Protein AF-Q06ZV9-F1 (afdb_monomer_lite)

Organism: Pasteurella multocida (NCBI:txid747)

Structure (mmCIF, N/CA/C/O backbone):
data_AF-Q06ZV9-F1
#
_entry.id   AF-Q06ZV9-F1
#
loop_
_atom_site.group_PDB
_atom_site.id
_atom_site.type_symbol
_atom_site.label_atom_id
_atom_site.label_alt_id
_atom_site.label_comp_id
_atom_site.label_asym_id
_atom_site.label_entity_id
_atom_site.label_seq_id
_atom_site.pdbx_PDB_ins_code
_atom_site.Cartn_x
_atom_site.Cartn_y
_atom_site.Cartn_z
_atom_site.occupancy
_atom_site.B_iso_or_equiv
_atom_site.auth_seq_id
_atom_site.auth_comp_id
_atom_site.auth_asym_id
_atom_site.auth_atom_id
_atom_site.pdbx_PDB_model_num
ATOM 1 N N . THR A 1 1 ? 16.945 3.624 -30.500 1.00 54.81 1 THR A N 1
ATOM 2 C CA . THR A 1 1 ? 17.830 4.808 -30.589 1.00 54.81 1 THR A CA 1
ATOM 3 C C . THR A 1 1 ? 19.186 4.460 -31.168 1.00 54.81 1 THR A C 1
ATOM 5 O O . THR A 1 1 ? 19.460 4.959 -32.248 1.00 54.81 1 THR A O 1
ATOM 8 N N . ALA A 1 2 ? 19.947 3.511 -30.608 1.00 58.25 2 ALA A N 1
ATOM 9 C CA . ALA A 1 2 ? 21.222 3.061 -31.199 1.00 58.25 2 ALA A CA 1
ATOM 10 C C . ALA A 1 2 ? 21.110 2.610 -32.675 1.00 58.25 2 ALA A C 1
ATOM 12 O O . ALA A 1 2 ? 21.892 3.031 -33.521 1.00 58.25 2 ALA A O 1
ATOM 13 N N . MET A 1 3 ? 20.067 1.843 -33.024 1.00 61.69 3 MET A N 1
ATOM 14 C CA . MET A 1 3 ? 19.818 1.428 -34.417 1.00 61.69 3 MET A CA 1
ATOM 15 C C . MET A 1 3 ? 19.500 2.598 -35.370 1.00 61.69 3 MET A C 1
ATOM 17 O O . MET A 1 3 ? 19.769 2.498 -36.562 1.00 61.69 3 MET A O 1
ATOM 21 N N . ASN A 1 4 ? 18.958 3.714 -34.866 1.00 58.41 4 ASN A N 1
ATOM 22 C CA . ASN A 1 4 ? 18.658 4.901 -35.679 1.00 58.41 4 ASN A CA 1
ATOM 23 C C . ASN A 1 4 ? 19.897 5.785 -35.875 1.00 58.41 4 ASN A C 1
ATOM 25 O O . ASN A 1 4 ? 20.049 6.385 -36.935 1.00 58.41 4 ASN A O 1
ATOM 29 N N . GLU A 1 5 ? 20.795 5.818 -34.891 1.00 57.91 5 GLU A N 1
ATOM 30 C CA . GLU A 1 5 ? 22.109 6.461 -34.994 1.00 57.91 5 GLU A CA 1
ATOM 31 C C . GLU A 1 5 ? 23.036 5.730 -35.965 1.00 57.91 5 GLU A C 1
ATOM 33 O O . GLU A 1 5 ? 23.630 6.359 -36.835 1.00 57.91 5 GLU A O 1
ATOM 38 N N . MET A 1 6 ? 23.085 4.395 -35.898 1.00 60.09 6 MET A N 1
ATOM 39 C CA . MET A 1 6 ? 23.825 3.581 -36.873 1.00 60.09 6 MET A CA 1
ATOM 40 C C . MET A 1 6 ? 23.268 3.723 -38.298 1.00 60.09 6 MET A C 1
ATOM 42 O O . MET A 1 6 ? 24.003 3.566 -39.267 1.00 60.09 6 MET A O 1
ATOM 46 N N . ALA A 1 7 ? 21.979 4.053 -38.425 1.00 64.56 7 ALA A N 1
ATOM 47 C CA . ALA A 1 7 ? 21.325 4.372 -39.692 1.00 64.56 7 ALA A CA 1
ATOM 48 C C . ALA A 1 7 ? 21.449 5.859 -40.100 1.00 64.56 7 ALA A C 1
ATOM 50 O O . ALA A 1 7 ? 20.830 6.261 -41.084 1.00 64.56 7 ALA A O 1
ATOM 51 N N . GLY A 1 8 ? 22.199 6.681 -39.351 1.00 54.66 8 GLY A N 1
ATOM 52 C CA . GLY A 1 8 ? 22.458 8.094 -39.653 1.00 54.66 8 GLY A CA 1
ATOM 53 C C . GLY A 1 8 ? 21.263 9.039 -39.475 1.00 54.66 8 GLY A C 1
ATOM 54 O O . GLY A 1 8 ? 21.279 10.143 -40.010 1.00 54.66 8 GLY A O 1
ATOM 55 N N . LYS A 1 9 ? 20.203 8.622 -38.768 1.00 57.34 9 LYS A N 1
ATOM 56 C CA . LYS A 1 9 ? 18.936 9.377 -38.663 1.00 57.34 9 LYS A CA 1
ATOM 57 C C . LYS A 1 9 ? 18.875 10.361 -37.494 1.00 57.34 9 LYS A C 1
ATOM 59 O O . LYS A 1 9 ? 18.047 11.263 -37.502 1.00 57.34 9 LYS A O 1
ATOM 64 N N . THR A 1 10 ? 19.729 10.184 -36.498 1.00 52.56 10 THR A N 1
ATOM 65 C CA . THR A 1 10 ? 19.896 11.052 -35.322 1.00 52.56 10 THR A CA 1
ATOM 66 C C . THR A 1 10 ? 21.364 10.961 -34.927 1.00 52.56 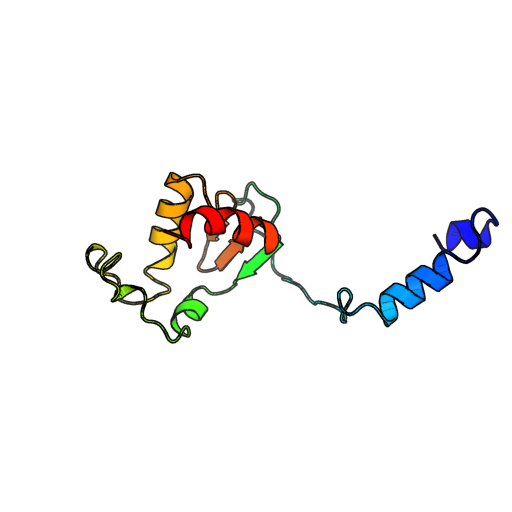10 THR A C 1
ATOM 68 O O . THR A 1 10 ? 21.896 9.863 -35.010 1.00 52.56 10 THR A O 1
ATOM 71 N N . SER A 1 11 ? 22.029 12.048 -34.538 1.00 54.00 11 SER A N 1
ATOM 72 C CA . SER A 1 11 ? 23.411 12.022 -34.030 1.00 54.00 11 SER A CA 1
ATOM 73 C C . SER A 1 11 ? 23.435 12.391 -32.544 1.00 54.00 11 SER A C 1
ATOM 75 O O . SER A 1 11 ? 22.685 13.268 -32.129 1.00 54.00 11 SER A O 1
ATOM 77 N N . GLU A 1 12 ? 24.294 11.731 -31.764 1.00 59.47 12 GLU A N 1
ATOM 78 C CA . GLU A 1 12 ? 24.623 12.003 -30.345 1.00 59.47 12 GLU A CA 1
ATOM 79 C C . GLU A 1 12 ? 23.550 11.671 -29.283 1.00 59.47 12 GLU A C 1
ATOM 81 O O . GLU A 1 12 ? 23.848 11.620 -28.089 1.00 59.47 12 GLU A O 1
ATOM 86 N N . SER A 1 13 ? 22.335 11.305 -29.692 1.00 64.38 13 SER A N 1
ATOM 87 C CA . SER A 1 13 ? 21.233 10.926 -28.798 1.00 64.38 13 SER A CA 1
ATOM 88 C C . SER A 1 13 ? 21.496 9.669 -27.953 1.00 64.38 13 SER A C 1
ATOM 90 O O . SER A 1 13 ? 20.967 9.562 -26.849 1.00 64.38 13 SER A O 1
ATOM 92 N N . THR A 1 14 ? 22.287 8.694 -28.419 1.00 63.06 14 THR A N 1
ATOM 93 C CA . THR A 1 14 ? 22.605 7.502 -27.600 1.00 63.06 14 THR A CA 1
ATOM 94 C C . THR A 1 14 ? 23.654 7.818 -26.540 1.00 63.06 14 THR A C 1
ATOM 96 O O . THR A 1 14 ? 23.558 7.305 -25.426 1.00 63.06 14 THR A O 1
ATOM 99 N N . ALA A 1 15 ? 24.634 8.671 -26.852 1.00 64.88 15 ALA A N 1
ATOM 100 C CA . ALA A 1 15 ? 25.651 9.089 -25.889 1.00 64.88 15 ALA A CA 1
ATOM 101 C C . ALA A 1 15 ? 25.022 9.873 -24.729 1.00 64.88 15 ALA A C 1
ATOM 103 O O . ALA A 1 15 ? 25.370 9.638 -23.570 1.00 64.88 15 ALA A O 1
ATOM 104 N N . ASP A 1 16 ? 24.043 10.726 -25.028 1.00 70.81 16 ASP A N 1
ATOM 105 C CA . ASP A 1 16 ? 23.300 11.459 -24.007 1.00 70.81 16 ASP A CA 1
ATOM 106 C C . ASP A 1 16 ? 22.411 10.534 -23.168 1.00 70.81 16 ASP A C 1
ATOM 108 O O . ASP A 1 16 ? 22.447 10.624 -21.945 1.00 70.81 16 ASP A O 1
ATOM 112 N N . LEU A 1 17 ? 21.705 9.566 -23.770 1.00 67.62 17 LEU A N 1
ATOM 113 C CA . LEU A 1 17 ? 20.941 8.560 -23.012 1.00 67.62 17 LEU A CA 1
ATOM 114 C C . LEU A 1 17 ? 21.823 7.733 -22.062 1.00 67.62 17 LEU A C 1
ATOM 116 O O . LEU A 1 17 ? 21.403 7.431 -20.947 1.00 67.62 17 LEU A O 1
ATOM 120 N N . ILE A 1 18 ? 23.045 7.383 -22.479 1.00 67.50 18 ILE A N 1
ATOM 121 C CA . ILE A 1 18 ? 24.016 6.680 -21.628 1.00 67.50 18 ILE A CA 1
ATOM 122 C C . ILE A 1 18 ? 24.486 7.586 -20.486 1.00 67.50 18 ILE A C 1
ATOM 124 O O . ILE A 1 18 ? 24.555 7.135 -19.345 1.00 67.50 18 ILE A O 1
ATOM 128 N N . ARG A 1 19 ? 24.787 8.862 -20.761 1.00 66.56 19 ARG A N 1
ATOM 129 C CA . ARG A 1 19 ? 25.157 9.830 -19.717 1.00 66.56 19 ARG A CA 1
ATOM 130 C C . ARG A 1 19 ? 24.034 10.004 -18.701 1.00 66.56 19 ARG A C 1
ATOM 132 O O . ARG A 1 19 ? 24.310 9.904 -17.512 1.00 66.56 19 ARG A O 1
ATOM 139 N N . PHE A 1 20 ? 22.789 10.160 -19.154 1.00 67.00 20 PHE A N 1
ATOM 140 C CA . PHE A 1 20 ? 21.618 10.202 -18.277 1.00 67.00 20 PHE A CA 1
ATOM 141 C C . PHE A 1 20 ? 21.499 8.926 -17.439 1.00 67.00 20 PHE A C 1
ATOM 143 O O . PHE A 1 20 ? 21.433 9.010 -16.222 1.00 67.00 20 PHE A O 1
ATOM 150 N N . ALA A 1 21 ? 21.575 7.739 -18.043 1.00 61.94 21 ALA A N 1
ATOM 151 C CA . ALA A 1 21 ? 21.473 6.481 -17.301 1.00 61.94 21 ALA A CA 1
ATOM 152 C C . ALA A 1 21 ? 22.590 6.267 -16.258 1.00 61.94 21 ALA A C 1
ATOM 154 O O . ALA A 1 21 ? 22.381 5.551 -15.284 1.00 61.94 21 ALA A O 1
ATOM 155 N N . LEU A 1 22 ? 23.777 6.851 -16.463 1.00 65.19 22 LEU A N 1
ATOM 156 C CA . LEU A 1 22 ? 24.922 6.715 -15.554 1.00 65.19 22 LEU A CA 1
ATOM 157 C C . LEU A 1 22 ? 25.003 7.816 -14.486 1.00 65.19 22 LEU A C 1
ATOM 159 O O . LEU A 1 22 ? 25.640 7.599 -13.456 1.00 65.19 22 LEU A O 1
ATOM 163 N N . GLN A 1 23 ? 24.437 8.998 -14.745 1.00 61.94 23 GLN A N 1
ATOM 164 C CA . GLN A 1 23 ? 24.597 10.191 -13.902 1.00 61.94 23 GLN A CA 1
ATOM 165 C C . GLN A 1 23 ? 23.303 10.632 -13.211 1.00 61.94 23 GLN A C 1
ATOM 167 O O . GLN A 1 23 ? 23.371 11.361 -12.223 1.00 61.94 23 GLN A O 1
ATOM 172 N N . ASP A 1 24 ? 22.141 10.213 -13.712 1.00 50.66 24 ASP A N 1
ATOM 173 C CA . ASP A 1 24 ? 20.851 10.552 -13.124 1.00 50.66 24 ASP A CA 1
ATOM 174 C C . ASP A 1 24 ? 20.574 9.666 -11.901 1.00 50.66 24 ASP A C 1
ATOM 176 O O . ASP A 1 24 ? 20.463 8.442 -11.990 1.00 50.66 24 ASP A O 1
ATOM 180 N N . THR A 1 25 ? 20.449 10.297 -10.735 1.00 51.56 25 THR A N 1
ATOM 181 C CA . THR A 1 25 ? 20.140 9.638 -9.460 1.00 51.56 25 THR A CA 1
ATOM 182 C C . THR A 1 25 ? 18.741 9.016 -9.431 1.00 51.56 25 THR A C 1
ATOM 184 O O . THR A 1 25 ? 18.488 8.148 -8.591 1.00 51.56 25 THR A O 1
ATOM 187 N N . VAL A 1 26 ? 17.847 9.400 -10.352 1.00 54.47 26 VAL A N 1
ATOM 188 C CA . VAL A 1 26 ? 16.524 8.784 -10.536 1.00 54.47 26 VAL A CA 1
ATOM 189 C C . VAL A 1 26 ? 16.646 7.380 -11.144 1.00 54.47 26 VAL A C 1
ATOM 191 O O . VAL A 1 26 ? 15.873 6.491 -10.792 1.00 54.47 26 VAL A O 1
ATOM 194 N N . ILE A 1 27 ? 17.658 7.135 -11.988 1.00 53.53 27 ILE A N 1
ATOM 195 C CA . ILE A 1 27 ? 17.980 5.815 -12.563 1.00 53.53 27 ILE A CA 1
ATOM 196 C C . ILE A 1 27 ? 19.094 5.172 -11.719 1.00 53.53 27 ILE A C 1
ATOM 198 O O . ILE A 1 27 ? 20.174 4.821 -12.188 1.00 53.53 27 ILE A O 1
ATOM 202 N N . SER A 1 28 ? 18.867 5.055 -10.415 1.00 50.19 28 SER A N 1
ATOM 203 C CA . SER A 1 28 ? 19.859 4.509 -9.490 1.00 50.19 28 SER A CA 1
ATOM 204 C C . SER A 1 28 ? 19.805 2.978 -9.450 1.00 50.19 28 SER A C 1
ATOM 206 O O . SER A 1 28 ? 18.993 2.397 -8.744 1.00 50.19 28 SER A O 1
ATOM 208 N N . ALA A 1 29 ? 20.739 2.322 -10.151 1.00 54.69 29 ALA A N 1
ATOM 209 C CA . ALA A 1 29 ? 21.005 0.875 -10.073 1.00 54.69 29 ALA A CA 1
ATOM 210 C C . ALA A 1 29 ? 19.840 -0.033 -10.555 1.00 54.69 29 ALA A C 1
ATOM 212 O O . ALA A 1 29 ? 18.707 0.418 -10.721 1.00 54.69 29 ALA A O 1
ATOM 213 N N . PRO A 1 30 ? 20.073 -1.331 -10.846 1.00 55.91 30 PRO A N 1
ATOM 214 C CA . PRO A 1 30 ? 18.973 -2.238 -11.164 1.00 55.91 30 PRO A CA 1
ATOM 215 C C . PRO A 1 30 ? 18.047 -2.386 -9.948 1.00 55.91 30 PRO A C 1
ATOM 217 O O . PRO A 1 30 ? 18.316 -3.168 -9.034 1.00 55.91 30 PRO A O 1
ATOM 220 N N . PHE A 1 31 ? 16.938 -1.647 -9.947 1.00 61.16 31 PHE A N 1
ATOM 221 C CA . PHE A 1 31 ? 15.826 -1.882 -9.037 1.00 61.16 31 PHE A CA 1
ATOM 222 C C . PHE A 1 31 ? 15.252 -3.263 -9.340 1.00 61.16 31 PHE A C 1
ATOM 224 O O . PHE A 1 31 ? 14.705 -3.499 -10.415 1.00 61.16 31 PHE A O 1
ATOM 231 N N . ARG A 1 32 ? 15.386 -4.195 -8.392 1.00 64.62 32 ARG A N 1
ATOM 232 C CA . ARG A 1 32 ? 14.868 -5.561 -8.567 1.00 64.62 32 ARG A CA 1
ATOM 233 C C . ARG A 1 32 ? 13.339 -5.622 -8.614 1.00 64.62 32 ARG A C 1
ATOM 235 O O . ARG A 1 32 ? 12.811 -6.621 -9.086 1.00 64.62 32 ARG A O 1
ATOM 242 N N . GLY A 1 33 ? 12.656 -4.553 -8.192 1.00 73.19 33 GLY A N 1
ATOM 243 C CA . GLY A 1 33 ? 11.198 -4.483 -8.162 1.00 73.19 33 GLY A CA 1
ATOM 244 C C . GLY A 1 33 ? 10.577 -5.606 -7.328 1.00 73.19 33 GLY A C 1
ATOM 245 O O . GLY A 1 33 ? 11.269 -6.341 -6.624 1.00 73.19 33 GLY A O 1
ATOM 246 N N . TYR A 1 34 ? 9.257 -5.733 -7.416 1.00 82.31 34 TYR A N 1
ATOM 247 C CA . TYR A 1 34 ? 8.558 -6.923 -6.945 1.00 82.31 34 TYR A CA 1
ATOM 248 C C . TYR A 1 34 ? 8.639 -8.009 -8.024 1.00 82.31 34 TYR A C 1
ATOM 250 O O . TYR A 1 34 ? 8.329 -7.745 -9.185 1.00 82.31 34 TYR A O 1
ATOM 258 N N . ALA A 1 35 ? 9.064 -9.216 -7.647 1.00 81.81 35 ALA A N 1
ATOM 259 C CA . ALA A 1 35 ? 9.271 -10.332 -8.577 1.00 81.81 35 ALA A CA 1
ATOM 260 C C . ALA A 1 35 ? 8.156 -11.396 -8.529 1.00 81.81 35 ALA A C 1
ATOM 262 O O . ALA A 1 35 ? 8.227 -12.387 -9.256 1.00 81.81 35 ALA A O 1
ATOM 263 N N . GLY A 1 36 ? 7.155 -11.225 -7.660 1.00 85.00 36 GLY A N 1
ATOM 264 C CA . GLY A 1 36 ? 6.038 -12.158 -7.530 1.00 85.00 36 GLY A CA 1
ATOM 265 C C . GLY A 1 36 ? 4.935 -11.939 -8.568 1.00 85.00 36 GLY A C 1
ATOM 266 O O . GLY A 1 36 ? 4.925 -10.958 -9.314 1.00 85.00 36 GLY A O 1
ATOM 267 N N . ALA A 1 37 ? 3.979 -12.868 -8.604 1.00 88.31 37 ALA A N 1
ATOM 268 C CA . ALA A 1 37 ? 2.788 -12.735 -9.433 1.00 88.31 37 ALA A CA 1
ATOM 269 C C . ALA A 1 37 ? 1.811 -11.722 -8.817 1.00 88.31 37 ALA A C 1
ATOM 271 O O . ALA A 1 37 ? 1.587 -11.710 -7.607 1.00 88.31 37 ALA A O 1
ATOM 272 N N . ILE A 1 38 ? 1.206 -10.886 -9.659 1.00 91.44 38 ILE A N 1
ATOM 273 C CA . ILE A 1 38 ? 0.112 -10.004 -9.249 1.00 91.44 38 ILE A CA 1
ATOM 274 C C . ILE A 1 38 ? -1.197 -10.807 -9.314 1.00 91.44 38 ILE A C 1
ATOM 276 O O . ILE A 1 38 ? -1.483 -11.372 -10.372 1.00 91.44 38 ILE A O 1
ATOM 280 N N . PRO A 1 39 ? -1.993 -10.875 -8.231 1.00 93.12 39 PRO A N 1
ATOM 281 C CA . PRO A 1 39 ? -3.277 -11.568 -8.242 1.00 93.12 39 PRO A CA 1
ATOM 282 C C . PRO A 1 39 ? -4.219 -11.043 -9.331 1.00 93.12 39 PRO A C 1
ATOM 284 O O . PRO A 1 39 ? -4.401 -9.834 -9.469 1.00 93.12 39 PRO A O 1
ATOM 287 N N . GLU A 1 40 ? -4.897 -11.949 -10.042 1.00 92.19 40 GLU A N 1
ATOM 288 C CA . GLU A 1 40 ? -5.873 -11.603 -11.093 1.00 92.19 40 GLU A CA 1
ATOM 289 C C . GLU A 1 40 ? -7.054 -10.777 -10.570 1.00 92.19 40 GLU A C 1
ATOM 291 O O . GLU A 1 40 ? -7.690 -10.036 -11.314 1.00 92.19 40 GLU A O 1
ATOM 296 N N . ALA A 1 41 ? -7.335 -10.873 -9.268 1.00 91.81 41 ALA A N 1
ATOM 297 C CA . ALA A 1 41 ? -8.371 -10.094 -8.612 1.00 91.81 41 ALA A CA 1
ATOM 298 C C . ALA A 1 41 ? -8.073 -8.586 -8.584 1.00 91.81 41 ALA A C 1
ATOM 300 O O . ALA A 1 41 ? -8.933 -7.838 -8.136 1.00 91.81 41 ALA A O 1
ATOM 301 N N . ILE A 1 42 ? -6.886 -8.121 -8.989 1.00 93.38 42 ILE A N 1
ATOM 302 C CA . ILE A 1 42 ? -6.526 -6.700 -9.028 1.00 93.38 42 ILE A CA 1
ATOM 303 C C . ILE A 1 42 ? -6.877 -6.108 -10.396 1.00 93.38 42 ILE A C 1
ATOM 305 O O . ILE A 1 42 ? -6.330 -6.489 -11.424 1.00 93.38 42 ILE A O 1
ATOM 309 N N . ASP A 1 43 ? -7.768 -5.119 -10.391 1.00 93.50 43 ASP A N 1
ATOM 310 C CA . ASP A 1 43 ? -8.345 -4.464 -11.571 1.00 93.50 43 ASP A CA 1
ATOM 311 C C . ASP A 1 43 ? -7.637 -3.151 -11.957 1.00 93.50 43 ASP A C 1
ATOM 313 O O . ASP A 1 43 ? -8.148 -2.361 -12.751 1.00 93.50 43 ASP A O 1
ATOM 317 N N . PHE A 1 44 ? -6.449 -2.899 -11.405 1.00 93.88 44 PHE A N 1
ATOM 318 C CA . PHE A 1 44 ? -5.650 -1.704 -11.675 1.00 93.88 44 PHE A CA 1
ATOM 319 C C . PHE A 1 44 ? -4.168 -2.043 -11.899 1.00 93.88 44 PHE A C 1
ATOM 321 O O . PHE A 1 44 ? -3.668 -3.035 -11.370 1.00 93.88 44 PHE A O 1
ATOM 328 N N . PRO A 1 45 ? -3.421 -1.213 -12.651 1.00 93.31 45 PRO A N 1
ATOM 329 C CA . PRO A 1 45 ? -1.984 -1.405 -12.814 1.00 93.31 45 PRO A CA 1
ATOM 330 C C . PRO A 1 45 ? -1.259 -1.161 -11.485 1.00 93.31 45 PRO A C 1
ATOM 332 O O . PRO A 1 45 ? -1.317 -0.061 -10.932 1.00 93.31 45 PRO A O 1
ATOM 335 N N . VAL A 1 46 ? -0.578 -2.186 -10.973 1.00 93.12 46 VAL A N 1
ATOM 336 C CA . VAL A 1 46 ? 0.184 -2.120 -9.718 1.00 93.12 46 VAL A CA 1
ATOM 337 C C . VAL A 1 46 ? 1.522 -1.413 -9.945 1.00 93.12 46 VAL A C 1
ATOM 339 O O . VAL A 1 46 ? 2.242 -1.723 -10.891 1.00 93.12 46 VAL A O 1
ATOM 342 N N . LYS A 1 47 ? 1.857 -0.472 -9.058 1.00 91.81 47 LYS A N 1
ATOM 343 C CA . LYS A 1 47 ? 3.128 0.269 -9.031 1.00 91.81 47 LYS A CA 1
ATOM 344 C C . LYS A 1 47 ? 4.032 -0.172 -7.881 1.00 91.81 47 LYS A C 1
ATOM 346 O O . LYS A 1 47 ? 5.243 -0.244 -8.059 1.00 91.81 47 LYS A O 1
ATOM 351 N N . TYR A 1 48 ? 3.447 -0.498 -6.728 1.00 91.88 48 TYR A N 1
ATOM 352 C CA . TYR A 1 48 ? 4.173 -0.982 -5.554 1.00 91.88 48 TYR A CA 1
ATOM 353 C C . TYR A 1 48 ? 3.452 -2.162 -4.910 1.00 91.88 48 TYR A C 1
ATOM 355 O O . TYR A 1 48 ? 2.223 -2.254 -4.953 1.00 91.88 48 TYR A O 1
ATOM 363 N N . VAL A 1 49 ? 4.231 -3.034 -4.276 1.00 93.69 49 VAL A N 1
ATOM 364 C CA . VAL A 1 49 ? 3.735 -4.149 -3.469 1.00 93.69 49 VAL A CA 1
ATOM 365 C C . VAL A 1 49 ? 4.455 -4.122 -2.130 1.00 93.69 49 VAL A C 1
ATOM 367 O O . VAL A 1 49 ? 5.681 -4.055 -2.082 1.00 93.69 49 VAL A O 1
ATOM 370 N N . ILE A 1 50 ? 3.685 -4.166 -1.048 1.00 92.50 50 ILE A N 1
ATOM 371 C CA . ILE A 1 50 ? 4.180 -4.453 0.296 1.00 92.50 50 ILE A CA 1
ATOM 372 C C . ILE A 1 50 ? 3.776 -5.893 0.583 1.00 92.50 50 ILE A C 1
ATOM 374 O O . ILE A 1 50 ? 2.595 -6.176 0.751 1.00 92.50 50 ILE A O 1
ATOM 378 N N . GLU A 1 51 ? 4.751 -6.798 0.580 1.00 92.31 51 GLU A N 1
ATOM 379 C CA . GLU A 1 51 ? 4.510 -8.248 0.647 1.00 92.31 51 GLU A CA 1
ATOM 380 C C . GLU A 1 51 ? 3.886 -8.691 1.974 1.00 92.31 51 GLU A C 1
ATOM 382 O O . GLU A 1 51 ? 3.130 -9.657 2.011 1.00 92.31 51 GLU A O 1
ATOM 387 N N . ASP A 1 52 ? 4.166 -7.961 3.052 1.00 93.50 52 ASP A N 1
ATOM 388 C CA . ASP A 1 52 ? 3.674 -8.269 4.388 1.00 93.50 52 ASP A CA 1
ATOM 389 C C . ASP A 1 52 ? 3.292 -6.983 5.129 1.00 93.50 52 ASP A C 1
ATOM 391 O O . ASP A 1 52 ? 4.154 -6.176 5.493 1.00 93.50 52 ASP A O 1
ATOM 395 N N . ILE A 1 53 ? 1.992 -6.792 5.369 1.00 94.81 53 ILE A N 1
ATOM 396 C CA . ILE A 1 53 ? 1.481 -5.635 6.116 1.00 94.81 53 ILE A CA 1
ATOM 397 C C . ILE A 1 53 ? 1.840 -5.665 7.612 1.00 94.81 53 ILE A C 1
ATOM 399 O O . ILE A 1 53 ? 1.698 -4.647 8.285 1.00 94.81 53 ILE A O 1
ATOM 403 N N . SER A 1 54 ? 2.387 -6.758 8.151 1.00 94.56 54 SER A N 1
ATOM 404 C CA . SER A 1 54 ? 2.959 -6.762 9.507 1.00 94.56 54 SER A CA 1
ATOM 405 C C . SER A 1 54 ? 4.128 -5.776 9.644 1.00 94.56 54 SER A C 1
ATOM 407 O O . SER A 1 54 ? 4.453 -5.323 10.740 1.00 94.56 54 SER A O 1
ATOM 409 N N . VAL A 1 55 ? 4.738 -5.355 8.525 1.00 92.12 55 VAL A N 1
ATOM 410 C CA . VAL A 1 55 ? 5.767 -4.306 8.525 1.00 92.12 55 VAL A CA 1
ATOM 411 C C . VAL A 1 55 ? 5.262 -2.990 9.130 1.00 92.12 55 VAL A C 1
ATOM 413 O O . VAL A 1 55 ? 6.062 -2.247 9.696 1.00 92.12 55 VAL A O 1
ATOM 416 N N . PHE A 1 56 ? 3.954 -2.716 9.069 1.00 90.38 56 PHE A N 1
ATOM 417 C CA . PHE A 1 56 ? 3.354 -1.517 9.658 1.00 90.38 56 PHE A CA 1
ATOM 418 C C . PHE A 1 56 ? 3.381 -1.533 11.195 1.00 90.38 56 PHE A C 1
ATOM 420 O O . PHE A 1 56 ? 3.397 -0.469 11.813 1.00 90.38 56 PHE A O 1
ATOM 427 N N . ASP A 1 57 ? 3.500 -2.703 11.825 1.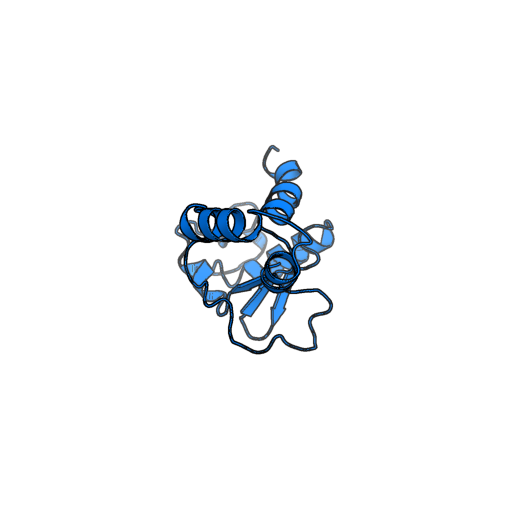00 92.56 57 ASP A N 1
ATOM 428 C CA . ASP A 1 57 ? 3.667 -2.814 13.282 1.00 92.56 57 ASP A CA 1
ATOM 429 C C . ASP A 1 57 ? 5.064 -2.389 13.747 1.00 92.56 57 ASP A C 1
ATOM 431 O O . ASP A 1 57 ? 5.294 -2.168 14.932 1.00 92.56 57 ASP A O 1
ATOM 435 N N . LYS A 1 58 ? 6.012 -2.229 12.814 1.00 89.69 58 LYS A N 1
ATOM 436 C CA . LYS A 1 58 ? 7.345 -1.682 13.105 1.00 89.69 58 LYS A CA 1
ATOM 437 C C . LYS A 1 58 ? 7.355 -0.154 13.152 1.00 89.69 58 LYS A C 1
ATOM 439 O O . LYS A 1 58 ? 8.379 0.431 13.508 1.00 89.69 58 LYS A O 1
ATOM 444 N N . ILE A 1 59 ? 6.262 0.502 12.756 1.00 88.50 59 ILE A N 1
ATOM 445 C CA . ILE A 1 59 ? 6.142 1.955 12.860 1.00 88.50 59 ILE A CA 1
ATOM 446 C C . ILE A 1 59 ? 6.062 2.322 14.343 1.00 88.50 59 ILE A C 1
ATOM 448 O O . ILE A 1 59 ? 5.266 1.757 15.081 1.00 88.50 59 ILE A O 1
ATOM 452 N N . GLN A 1 60 ? 6.894 3.276 14.770 1.00 87.38 60 GLN A N 1
ATOM 453 C CA . GLN A 1 60 ? 7.021 3.660 16.183 1.00 87.38 60 GLN A CA 1
ATOM 454 C C . GLN A 1 60 ? 5.734 4.233 16.782 1.00 87.38 60 GLN A C 1
ATOM 456 O O . GLN A 1 60 ? 5.532 4.169 17.989 1.00 87.38 60 GLN A O 1
ATOM 461 N N . THR A 1 61 ? 4.898 4.850 15.952 1.00 86.75 61 THR A N 1
ATOM 462 C CA . THR A 1 61 ? 3.631 5.428 16.386 1.00 86.75 61 THR A CA 1
ATOM 463 C C . THR A 1 61 ? 2.561 4.346 16.462 1.00 86.75 61 THR A C 1
ATOM 465 O O . THR A 1 61 ? 2.270 3.680 15.466 1.00 86.75 61 THR A O 1
ATOM 468 N N . ASN A 1 62 ? 1.937 4.228 17.632 1.00 89.25 62 ASN A N 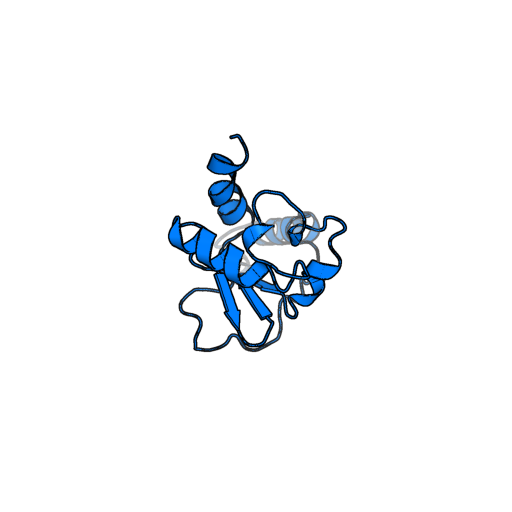1
ATOM 469 C CA . ASN A 1 62 ? 0.797 3.352 17.866 1.00 89.25 62 ASN A CA 1
ATOM 470 C C . ASN A 1 62 ? -0.486 4.025 17.359 1.00 89.25 62 ASN A C 1
ATOM 472 O O . ASN A 1 62 ? -1.198 4.678 18.121 1.00 89.25 62 ASN A O 1
ATOM 476 N N . TYR A 1 63 ? -0.783 3.925 16.061 1.00 85.50 63 TYR A N 1
ATOM 477 C CA . TYR A 1 63 ? -1.929 4.641 15.489 1.00 85.50 63 TYR A CA 1
ATOM 478 C C . TYR A 1 63 ? -3.266 4.174 16.075 1.00 85.50 63 TYR A C 1
ATOM 480 O O . TYR A 1 63 ? -4.177 4.985 16.191 1.00 85.50 63 TYR A O 1
ATOM 488 N N . TRP A 1 64 ? -3.381 2.918 16.509 1.00 89.44 64 TRP A N 1
ATOM 489 C CA . TRP A 1 64 ? -4.601 2.393 17.135 1.00 89.44 64 TRP A CA 1
ATOM 490 C C . TRP A 1 64 ? -4.939 3.052 18.485 1.00 89.44 64 TRP A C 1
ATOM 492 O O . TRP A 1 64 ? -6.087 3.001 18.912 1.00 89.44 64 TRP A O 1
ATOM 502 N N . GLU A 1 65 ? -3.973 3.707 19.138 1.00 88.81 65 GLU A N 1
ATOM 503 C CA . GLU A 1 65 ? -4.171 4.423 20.410 1.00 88.81 65 GLU A CA 1
ATOM 504 C C . GLU A 1 65 ? -4.577 5.891 20.205 1.00 88.81 65 GLU A C 1
ATOM 506 O O . GLU A 1 65 ? -4.821 6.615 21.171 1.00 88.81 65 GLU A O 1
ATOM 511 N N . LEU A 1 66 ? -4.627 6.373 18.958 1.00 87.75 66 LEU A N 1
ATOM 512 C CA . LEU A 1 66 ? -5.023 7.751 18.691 1.00 87.75 66 LEU A CA 1
ATOM 513 C C . LEU A 1 66 ? -6.538 7.930 18.885 1.00 87.75 66 LEU A C 1
ATOM 515 O O . LEU A 1 66 ? -7.310 7.064 18.465 1.00 87.75 66 LEU A O 1
ATOM 519 N N . PRO A 1 67 ? -6.999 9.097 19.386 1.00 88.25 67 PRO A N 1
ATOM 520 C CA . PRO A 1 67 ? -8.424 9.350 19.631 1.00 88.25 67 PRO A CA 1
ATOM 521 C C . PRO A 1 67 ? -9.330 9.135 18.410 1.00 88.25 67 PRO A C 1
ATOM 523 O O . PRO A 1 67 ? -10.499 8.790 18.547 1.00 88.25 67 PRO A O 1
ATOM 526 N N . ALA A 1 68 ? -8.794 9.328 17.201 1.00 83.56 68 ALA A N 1
ATOM 527 C CA . ALA A 1 68 ? -9.524 9.111 15.955 1.00 83.56 68 ALA A CA 1
ATOM 528 C C . ALA A 1 68 ? -9.897 7.635 15.710 1.00 83.56 68 ALA A C 1
ATOM 530 O O . ALA A 1 68 ? -10.861 7.365 14.996 1.00 83.56 68 ALA A O 1
ATOM 531 N N . TYR A 1 69 ? -9.156 6.692 16.299 1.00 85.56 69 TYR A N 1
ATOM 532 C CA . TYR A 1 69 ? -9.241 5.259 16.000 1.00 85.56 69 TYR A CA 1
ATOM 533 C C . TYR A 1 69 ? -9.527 4.392 17.232 1.00 85.56 69 TYR A C 1
ATOM 535 O O . TYR A 1 69 ? -9.776 3.200 17.093 1.00 85.56 69 TYR A O 1
ATOM 543 N N . GLU A 1 70 ? -9.583 4.981 18.426 1.00 82.06 70 GLU A N 1
ATOM 544 C CA . GLU A 1 70 ? -9.838 4.276 19.690 1.00 82.06 70 GLU A CA 1
ATOM 545 C C . GLU A 1 70 ? -11.131 3.436 19.656 1.00 82.06 70 GLU A C 1
ATOM 547 O O . GLU A 1 70 ? -11.173 2.309 20.146 1.00 82.06 70 GLU A O 1
ATOM 552 N N . SER A 1 71 ? -12.182 3.933 18.990 1.00 85.62 71 SER A N 1
ATOM 553 C CA . SER A 1 71 ? -13.469 3.225 18.865 1.00 85.62 71 SER A CA 1
ATOM 554 C C . SER A 1 71 ? -13.421 1.958 18.000 1.00 85.62 71 SER A C 1
ATOM 556 O O . SER A 1 71 ? -14.387 1.191 17.984 1.00 85.62 71 SER A O 1
ATOM 558 N N . TRP A 1 72 ? -12.317 1.721 17.291 1.00 85.88 72 TRP A N 1
ATOM 559 C CA . TRP A 1 72 ? -12.163 0.584 16.390 1.00 85.88 72 TRP A CA 1
ATOM 560 C C . TRP A 1 72 ? -11.662 -0.670 17.114 1.00 85.88 72 TRP A C 1
ATOM 562 O O . TRP A 1 72 ? -11.823 -1.764 16.586 1.00 85.88 72 TRP A O 1
ATOM 572 N N . ASN A 1 73 ? -11.154 -0.536 18.348 1.00 87.50 73 ASN A N 1
ATOM 573 C CA . ASN A 1 73 ? -10.693 -1.645 19.197 1.00 87.50 73 ASN A CA 1
ATOM 574 C C . ASN A 1 73 ? -9.633 -2.552 18.538 1.00 87.50 73 ASN A C 1
ATOM 576 O O . ASN A 1 73 ? -9.601 -3.758 18.786 1.00 87.50 73 ASN A O 1
ATOM 580 N N . GLU A 1 74 ? -8.763 -1.974 17.711 1.00 90.38 74 GLU A N 1
ATOM 581 C CA . GLU A 1 74 ? -7.661 -2.694 17.070 1.00 90.38 74 GLU A CA 1
ATOM 582 C C . GLU A 1 74 ? -6.418 -2.712 17.971 1.00 90.38 74 GLU A C 1
ATOM 584 O O . GLU A 1 74 ? -6.151 -1.762 18.704 1.00 90.38 74 GLU A O 1
ATOM 589 N N . GLY A 1 75 ? -5.652 -3.806 17.928 1.00 90.12 75 GLY A N 1
ATOM 590 C CA . GLY A 1 75 ? -4.475 -4.007 18.789 1.00 90.12 75 GLY A CA 1
ATOM 591 C C . GLY A 1 75 ? -3.123 -3.751 18.118 1.00 90.12 75 GLY A C 1
ATOM 592 O O . GLY A 1 75 ? -2.089 -3.975 18.745 1.00 90.12 75 GLY A O 1
ATOM 593 N N . SER A 1 76 ? -3.110 -3.365 16.839 1.00 93.00 76 SER A N 1
ATOM 594 C CA . SER A 1 76 ? -1.885 -3.148 16.064 1.00 93.00 76 SER A CA 1
ATOM 595 C C . SER A 1 76 ? -2.124 -2.239 14.851 1.00 93.00 76 SER A C 1
ATOM 597 O O . SER A 1 76 ? -3.260 -2.035 14.413 1.00 93.00 76 SER A O 1
ATOM 599 N N . ASN A 1 77 ? -1.046 -1.702 14.271 1.00 90.50 77 ASN A N 1
ATOM 600 C CA . ASN A 1 77 ? -1.121 -0.875 13.062 1.00 90.50 77 ASN A CA 1
ATOM 601 C C . ASN A 1 77 ? -1.548 -1.709 11.843 1.00 90.50 77 ASN A C 1
ATOM 603 O O . ASN A 1 77 ? -2.323 -1.241 11.008 1.00 90.50 77 ASN A O 1
ATOM 607 N N . SER A 1 78 ? -1.060 -2.946 11.744 1.00 94.25 78 SER A N 1
ATOM 608 C CA . SER A 1 78 ? -1.427 -3.891 10.689 1.00 94.25 78 SER A CA 1
ATOM 609 C C . SER A 1 78 ? -2.909 -4.273 10.741 1.00 94.25 78 SER A C 1
ATOM 611 O O . SER A 1 78 ? -3.538 -4.374 9.689 1.00 94.25 78 SER A O 1
ATOM 613 N N . ALA A 1 79 ? -3.485 -4.411 11.940 1.00 93.75 79 ALA A N 1
ATOM 614 C CA . ALA A 1 79 ? -4.907 -4.691 12.134 1.00 93.75 79 ALA A CA 1
ATOM 615 C C . ALA A 1 79 ? -5.790 -3.475 11.806 1.00 93.75 79 ALA A C 1
ATOM 617 O O . ALA A 1 79 ? -6.863 -3.621 11.224 1.00 93.75 79 ALA A O 1
ATOM 618 N N . LEU A 1 80 ? -5.299 -2.262 12.080 1.00 92.56 80 LEU A N 1
ATOM 619 C CA . LEU A 1 80 ? -5.994 -1.012 11.765 1.00 92.56 80 LEU A CA 1
ATOM 620 C C . LEU A 1 80 ? -6.034 -0.702 10.252 1.00 92.56 80 LEU A C 1
ATOM 622 O O . LEU A 1 80 ? -7.004 -0.132 9.738 1.00 92.56 80 LEU A O 1
ATOM 626 N N . LEU A 1 81 ? -4.991 -1.091 9.513 1.00 93.75 81 LEU A N 1
ATOM 627 C CA . LEU A 1 81 ? -4.778 -0.725 8.108 1.00 93.75 81 LEU A CA 1
ATOM 628 C C . LEU A 1 81 ? -5.946 -1.073 7.153 1.00 93.75 81 LEU A C 1
ATOM 630 O O . LEU A 1 81 ? -6.328 -0.200 6.366 1.00 93.75 81 LEU A O 1
ATOM 634 N N . PRO A 1 82 ? -6.554 -2.280 7.168 1.00 93.31 82 PRO A N 1
ATOM 635 C CA . PRO A 1 82 ? -7.656 -2.615 6.265 1.00 93.31 82 PRO A CA 1
ATOM 636 C C . PRO A 1 82 ? -8.880 -1.715 6.435 1.00 93.31 82 PRO A C 1
ATOM 638 O O . PRO A 1 82 ? -9.531 -1.358 5.449 1.00 93.31 82 PRO A O 1
ATOM 641 N N . GLY A 1 83 ? -9.201 -1.341 7.674 1.00 90.94 83 GLY A N 1
ATOM 642 C CA . GLY A 1 83 ? -10.315 -0.443 7.942 1.00 90.94 83 GLY A CA 1
ATOM 643 C C . GLY A 1 83 ? -10.004 0.990 7.495 1.00 90.94 83 GLY A C 1
ATOM 644 O O . GLY A 1 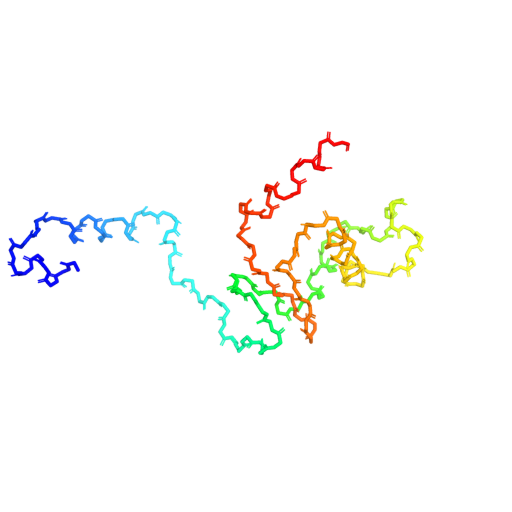83 ? -10.839 1.601 6.830 1.00 90.94 83 GLY A O 1
ATOM 645 N N . LEU A 1 84 ? -8.787 1.491 7.749 1.00 89.81 84 LEU A N 1
ATOM 646 C CA . LEU A 1 84 ? -8.348 2.816 7.282 1.00 89.81 84 LEU A CA 1
ATOM 647 C C . LEU A 1 84 ? -8.373 2.922 5.762 1.00 89.81 84 LEU A C 1
ATOM 649 O O . LEU A 1 84 ? -8.771 3.946 5.198 1.00 89.81 84 LEU A O 1
ATOM 653 N N . LEU A 1 85 ? -7.962 1.850 5.087 1.00 92.50 85 LEU A N 1
ATOM 654 C CA . LEU A 1 85 ? -8.005 1.789 3.640 1.00 92.50 85 LEU A CA 1
ATOM 655 C C . LEU A 1 85 ? -9.453 1.859 3.141 1.00 92.50 85 LEU A C 1
ATOM 657 O O . LEU A 1 85 ? -9.747 2.635 2.233 1.00 92.50 85 LEU A O 1
ATOM 661 N N . ARG A 1 86 ? -10.368 1.107 3.763 1.00 92.44 86 ARG A N 1
ATOM 662 C CA . ARG A 1 86 ? -11.798 1.130 3.422 1.00 92.44 86 ARG A CA 1
ATOM 663 C C . ARG A 1 86 ? -12.423 2.503 3.658 1.00 92.44 86 ARG A C 1
ATOM 665 O O . ARG A 1 86 ? -13.181 2.980 2.815 1.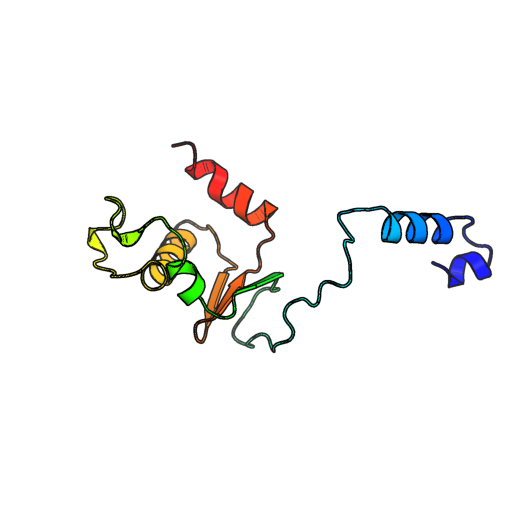00 92.44 86 ARG A O 1
ATOM 672 N N . GLU A 1 87 ? -12.102 3.149 4.775 1.00 89.94 87 GLU A N 1
ATOM 673 C CA . GLU A 1 87 ? -12.570 4.503 5.065 1.00 89.94 87 GLU A CA 1
ATOM 674 C C . GLU A 1 87 ? -12.042 5.499 4.024 1.00 89.94 87 GLU A C 1
ATOM 676 O O . GLU A 1 87 ? -12.820 6.266 3.455 1.00 89.94 87 GLU A O 1
ATOM 681 N N . SER A 1 88 ? -10.749 5.437 3.700 1.00 89.25 88 SER A N 1
ATOM 682 C CA . SER A 1 88 ? -10.141 6.275 2.658 1.00 89.25 88 SER A CA 1
ATOM 683 C C . SER A 1 88 ? -10.839 6.084 1.308 1.00 89.25 88 SER A C 1
ATOM 685 O O . SER A 1 88 ? -11.207 7.057 0.651 1.00 89.25 88 SER A O 1
ATOM 687 N N . GLN A 1 89 ? -11.120 4.834 0.935 1.00 91.38 89 GLN A N 1
ATOM 688 C CA . GLN A 1 89 ? -11.839 4.486 -0.292 1.00 91.38 89 GLN A CA 1
ATOM 689 C C . GLN A 1 89 ? -13.275 5.006 -0.304 1.00 91.38 89 GLN A C 1
ATOM 691 O O . GLN A 1 89 ? -13.733 5.495 -1.337 1.00 91.38 89 GLN A O 1
ATOM 696 N N . SER A 1 90 ? -13.968 4.983 0.838 1.00 90.12 90 SER A N 1
ATOM 697 C CA . SER A 1 90 ? -15.311 5.567 0.962 1.00 90.12 90 SER A CA 1
ATOM 698 C C . SER A 1 90 ? -15.325 7.083 0.725 1.00 90.12 90 SER A C 1
ATOM 700 O O . SER A 1 90 ? -16.322 7.625 0.252 1.00 90.12 90 SER A O 1
ATOM 702 N N . LYS A 1 91 ? -14.196 7.759 0.977 1.00 87.56 91 LYS A N 1
ATOM 703 C CA . LYS A 1 91 ? -13.981 9.190 0.708 1.00 87.56 91 LYS A CA 1
ATOM 704 C C . LYS A 1 91 ? -13.446 9.457 -0.708 1.00 87.56 91 LYS A C 1
ATOM 706 O O . LYS A 1 91 ? -13.105 10.589 -1.032 1.00 87.56 91 LYS A O 1
ATOM 711 N N . GLY A 1 92 ? -13.359 8.429 -1.556 1.00 86.00 92 GLY A N 1
ATOM 712 C CA . GLY A 1 92 ? -12.826 8.525 -2.919 1.00 86.00 92 GLY A CA 1
ATOM 713 C C . GLY A 1 92 ? -11.295 8.584 -3.000 1.00 86.00 92 GLY A C 1
ATOM 714 O O . GLY A 1 92 ? -10.750 8.805 -4.080 1.00 86.00 92 GLY A O 1
ATOM 715 N N . MET A 1 93 ? -10.592 8.369 -1.887 1.00 86.25 93 MET A N 1
ATOM 716 C CA . MET A 1 93 ? -9.130 8.373 -1.805 1.00 86.25 93 MET A CA 1
ATOM 717 C C . MET A 1 93 ? -8.582 6.948 -1.914 1.00 86.25 93 MET A C 1
ATOM 719 O O . MET A 1 93 ? -9.258 5.986 -1.566 1.00 86.25 93 MET A O 1
ATOM 723 N N . LEU A 1 94 ? -7.339 6.788 -2.382 1.00 88.44 94 LEU A N 1
ATOM 724 C CA . LEU A 1 94 ? -6.650 5.485 -2.409 1.00 88.44 94 LEU A CA 1
ATOM 725 C C . LEU A 1 94 ? -7.472 4.347 -3.068 1.00 88.44 94 LEU A C 1
ATOM 727 O O . LEU A 1 94 ? -7.381 3.180 -2.691 1.00 88.44 94 LEU A O 1
ATOM 731 N N . SER A 1 95 ? -8.265 4.681 -4.093 1.00 90.38 95 SER A N 1
ATOM 732 C CA . SER A 1 95 ? -9.156 3.736 -4.791 1.00 90.38 95 SER A CA 1
ATOM 733 C C . SER A 1 95 ? -8.420 2.582 -5.484 1.00 90.38 95 SER A C 1
ATOM 735 O O . SER A 1 95 ? -8.969 1.495 -5.628 1.00 90.38 95 SER A O 1
ATOM 737 N N . LYS A 1 96 ? -7.156 2.794 -5.867 1.00 93.81 96 LYS A N 1
ATOM 738 C CA . LYS A 1 96 ? -6.260 1.804 -6.481 1.00 93.81 96 LYS A CA 1
ATOM 739 C C . LYS A 1 96 ? -5.338 1.143 -5.453 1.00 93.81 96 LYS A C 1
ATOM 741 O O . LYS A 1 96 ? -4.143 1.010 -5.691 1.00 93.81 96 LYS A O 1
ATOM 746 N N . CYS A 1 97 ? -5.869 0.784 -4.292 1.00 94.31 97 CYS A N 1
ATOM 747 C CA . CYS A 1 97 ? -5.138 0.045 -3.267 1.00 94.31 97 CYS A CA 1
ATOM 748 C C . CYS A 1 97 ? -5.957 -1.178 -2.847 1.00 94.31 97 CYS A C 1
ATOM 750 O O . CYS A 1 97 ? -7.169 -1.076 -2.651 1.00 94.31 97 CYS A O 1
ATOM 752 N N . ARG A 1 98 ? -5.324 -2.345 -2.711 1.00 95.50 98 ARG A N 1
ATOM 753 C CA . ARG A 1 98 ? -6.019 -3.584 -2.326 1.00 95.50 98 ARG A CA 1
ATOM 754 C C . ARG A 1 98 ? -5.131 -4.451 -1.447 1.00 95.50 98 ARG A C 1
ATOM 756 O O . ARG A 1 98 ? -3.947 -4.589 -1.730 1.00 95.50 98 ARG A O 1
ATOM 763 N N . ILE A 1 99 ? -5.717 -5.032 -0.402 1.00 95.62 99 ILE A N 1
ATOM 764 C CA . ILE A 1 99 ? -5.054 -6.015 0.461 1.00 95.62 99 ILE A CA 1
ATOM 765 C C . ILE A 1 99 ? -5.546 -7.405 0.056 1.00 95.62 99 ILE A C 1
ATOM 767 O O . ILE A 1 99 ? -6.754 -7.637 0.031 1.00 95.62 99 ILE A O 1
ATOM 771 N N . ILE A 1 100 ? -4.625 -8.308 -0.282 1.00 94.25 100 ILE A N 1
ATOM 772 C CA . ILE A 1 100 ? -4.898 -9.713 -0.625 1.00 94.25 100 ILE A CA 1
ATOM 773 C C . ILE A 1 100 ? -3.815 -10.558 0.040 1.00 94.25 100 ILE A C 1
ATOM 775 O O . ILE A 1 100 ? -2.645 -10.213 -0.070 1.00 94.25 100 ILE A O 1
ATOM 779 N N . GLU A 1 101 ? -4.201 -11.632 0.737 1.00 89.81 101 GLU A N 1
ATOM 780 C CA . GLU A 1 101 ? -3.260 -12.590 1.352 1.00 89.81 101 GLU A CA 1
ATOM 781 C C . GLU A 1 101 ? -2.132 -11.916 2.159 1.00 89.81 101 GLU A C 1
ATOM 783 O O . GLU A 1 101 ? -0.974 -12.303 2.075 1.00 89.81 101 GLU A O 1
ATOM 788 N N . ASN A 1 102 ? -2.480 -10.892 2.952 1.00 92.69 102 ASN A N 1
ATOM 789 C CA . ASN A 1 102 ? -1.551 -10.121 3.794 1.00 92.69 102 ASN A CA 1
ATOM 790 C C . ASN A 1 102 ? -0.549 -9.216 3.032 1.00 92.69 102 ASN A C 1
ATOM 792 O O . ASN A 1 102 ? 0.253 -8.525 3.659 1.00 92.69 102 ASN A O 1
ATOM 796 N N . SER A 1 103 ? -0.643 -9.132 1.704 1.00 94.62 103 SER A N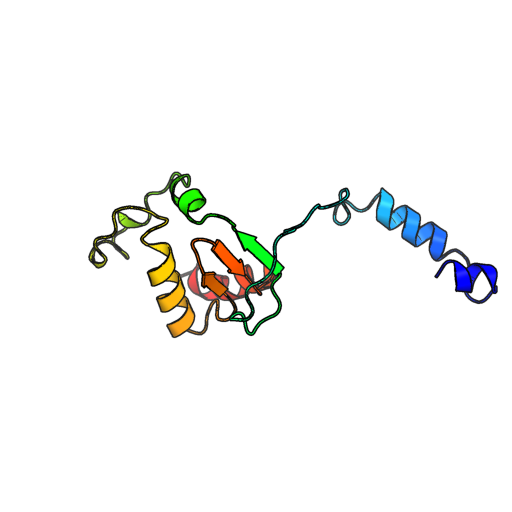 1
ATOM 797 C CA . SER A 1 103 ? 0.089 -8.164 0.883 1.00 94.62 103 SER A CA 1
ATOM 798 C C . SER A 1 103 ? -0.783 -6.958 0.516 1.00 94.62 103 SER A C 1
ATOM 800 O O . SER A 1 103 ? -1.971 -7.098 0.219 1.00 94.62 103 SER A O 1
ATOM 802 N N . LEU A 1 104 ? -0.191 -5.762 0.493 1.00 95.00 104 LEU A N 1
ATOM 803 C CA . LEU A 1 104 ? -0.825 -4.527 0.028 1.00 95.00 104 LEU A CA 1
ATOM 804 C C . LEU A 1 104 ? -0.300 -4.159 -1.365 1.00 95.00 104 LEU A C 1
ATOM 806 O O . LEU A 1 104 ? 0.886 -3.895 -1.554 1.00 95.00 104 LEU A O 1
ATOM 810 N N . TYR A 1 105 ? -1.212 -4.086 -2.328 1.00 95.69 105 TYR A N 1
ATOM 811 C CA . TYR A 1 105 ? -0.949 -3.711 -3.713 1.00 95.69 105 TYR A CA 1
ATOM 812 C C . TYR A 1 105 ? -1.400 -2.274 -3.950 1.00 95.69 105 TYR A C 1
ATOM 814 O O . TYR A 1 105 ? -2.542 -1.924 -3.649 1.00 95.69 105 TYR A O 1
ATOM 822 N N . ILE A 1 106 ? -0.513 -1.449 -4.504 1.00 95.00 106 ILE A N 1
ATOM 823 C CA . ILE A 1 106 ? -0.703 -0.003 -4.648 1.00 95.00 106 ILE A CA 1
ATOM 824 C C . ILE A 1 106 ? -0.537 0.370 -6.120 1.00 95.00 106 ILE A C 1
ATOM 826 O O . ILE A 1 106 ? 0.527 0.174 -6.701 1.00 95.00 106 ILE A O 1
ATOM 830 N N . GLY A 1 107 ? -1.585 0.921 -6.728 1.00 93.88 107 GLY A N 1
ATOM 831 C CA . GLY A 1 107 ? -1.599 1.417 -8.108 1.00 93.88 107 GLY A CA 1
ATOM 832 C C . GLY A 1 107 ? -1.376 2.926 -8.246 1.00 93.88 107 GLY A C 1
ATOM 833 O O . GLY A 1 107 ? -1.366 3.445 -9.363 1.00 93.88 107 GLY A O 1
ATOM 834 N N . HIS A 1 108 ? -1.203 3.632 -7.128 1.00 89.19 108 HIS A N 1
ATOM 835 C CA . HIS A 1 108 ? -0.874 5.059 -7.088 1.00 89.19 108 HIS A CA 1
ATOM 836 C C . HIS A 1 108 ? 0.641 5.265 -7.024 1.00 89.19 108 HIS A C 1
ATOM 838 O O . HIS A 1 108 ? 1.336 4.504 -6.354 1.00 89.19 108 HIS A O 1
ATOM 844 N N . SER A 1 109 ? 1.169 6.269 -7.728 1.00 88.44 109 SER A N 1
ATOM 845 C CA . SER A 1 109 ? 2.551 6.718 -7.543 1.00 88.44 109 SER A CA 1
ATOM 846 C C . SER A 1 109 ? 2.687 7.434 -6.203 1.00 88.44 109 SER A C 1
ATOM 848 O O . SER A 1 109 ? 1.690 7.796 -5.573 1.00 88.44 109 SER A O 1
ATOM 850 N N . TYR A 1 110 ? 3.924 7.662 -5.768 1.00 82.50 110 TYR A N 1
ATOM 851 C CA . TYR A 1 110 ? 4.180 8.470 -4.580 1.00 82.50 110 TYR A CA 1
ATOM 852 C C . TYR A 1 110 ? 3.514 9.854 -4.672 1.00 82.50 110 TYR A C 1
ATOM 854 O O . TYR A 1 110 ? 2.851 10.288 -3.733 1.00 82.50 110 TYR A O 1
ATOM 862 N N . GLU A 1 111 ? 3.616 10.509 -5.829 1.00 82.50 111 GLU A N 1
ATOM 863 C CA . GLU A 1 111 ? 3.012 11.816 -6.088 1.00 82.50 111 GLU A CA 1
ATOM 864 C C . GLU A 1 111 ? 1.483 11.743 -6.041 1.00 82.50 111 GLU A C 1
ATOM 866 O O . GLU A 1 111 ? 0.853 12.571 -5.390 1.00 82.50 111 GLU A O 1
ATOM 871 N N . GLU A 1 112 ? 0.873 10.736 -6.678 1.00 83.38 112 GLU A N 1
ATOM 872 C CA . GLU A 1 112 ? -0.583 10.536 -6.647 1.00 83.38 112 GLU A CA 1
ATOM 873 C C . GLU A 1 112 ? -1.089 10.320 -5.212 1.00 83.38 112 GLU A C 1
ATOM 875 O O . GLU A 1 112 ? -2.096 10.912 -4.819 1.00 83.38 112 GLU A O 1
ATOM 880 N N . MET A 1 113 ? -0.369 9.532 -4.404 1.00 83.25 113 MET A N 1
ATOM 881 C CA . MET A 1 113 ? -0.689 9.360 -2.986 1.00 83.25 113 MET A CA 1
ATOM 882 C C . MET A 1 113 ? -0.579 10.687 -2.237 1.00 83.25 113 MET A C 1
ATOM 884 O O . MET A 1 113 ? -1.539 11.075 -1.574 1.00 83.25 113 MET A O 1
ATOM 888 N N . PHE A 1 114 ? 0.527 11.418 -2.402 1.00 79.56 114 PHE A N 1
ATOM 889 C CA . PHE A 1 114 ? 0.755 12.711 -1.756 1.00 79.56 114 PHE A CA 1
ATOM 890 C C . PHE A 1 114 ? -0.338 13.738 -2.093 1.00 79.56 114 PHE A C 1
ATOM 892 O O . PHE A 1 114 ? -0.897 14.367 -1.195 1.00 79.56 114 PHE A O 1
ATOM 899 N N . TYR A 1 115 ? -0.717 13.867 -3.367 1.00 77.62 115 TYR A N 1
ATOM 900 C CA . TYR A 1 115 ? -1.786 14.779 -3.782 1.00 77.62 115 TYR A CA 1
ATOM 901 C C . TYR A 1 115 ? -3.169 14.340 -3.303 1.00 77.62 115 TYR A C 1
ATOM 903 O O . TYR A 1 115 ? -4.009 15.193 -3.032 1.00 77.62 115 TYR A O 1
ATOM 911 N N . SER A 1 116 ? -3.413 13.033 -3.167 1.00 71.06 116 SER A N 1
ATOM 912 C CA . SER A 1 116 ? -4.694 12.538 -2.658 1.00 71.06 116 SER A CA 1
ATOM 913 C C . SER A 1 116 ? -4.898 12.852 -1.172 1.00 71.06 116 SER A C 1
ATOM 915 O O . SER A 1 116 ? -6.019 13.147 -0.768 1.00 71.06 116 SER A O 1
ATOM 917 N N . ILE A 1 117 ? -3.825 12.847 -0.370 1.00 68.69 117 ILE A N 1
ATOM 918 C CA . ILE A 1 117 ? -3.880 13.059 1.087 1.00 68.69 117 ILE A CA 1
ATOM 919 C C . ILE A 1 117 ? -3.648 14.517 1.510 1.00 68.69 117 ILE A C 1
ATOM 921 O O . ILE A 1 117 ? -4.121 14.927 2.568 1.00 68.69 117 ILE A O 1
ATOM 925 N N . SER A 1 118 ? -2.960 15.321 0.692 1.00 59.59 118 SER A N 1
ATOM 926 C CA . SER A 1 118 ? -2.584 16.705 1.024 1.00 59.59 118 SER A CA 1
ATOM 927 C C . SER A 1 118 ? -3.756 17.661 1.332 1.00 59.59 118 SER A C 1
ATOM 929 O O . SER A 1 118 ? -3.598 18.500 2.221 1.00 59.59 118 SER A O 1
ATOM 931 N N . PRO A 1 119 ? -4.945 17.555 0.702 1.00 57.41 119 PRO A N 1
ATOM 932 C CA . PRO A 1 119 ? -6.101 18.374 1.079 1.00 57.41 119 PRO A CA 1
ATOM 933 C C . PRO A 1 119 ? -6.605 18.116 2.507 1.00 57.41 119 PRO A C 1
ATOM 935 O O . PRO A 1 119 ? -7.281 18.969 3.075 1.00 57.41 119 PRO A O 1
ATOM 938 N N . TYR A 1 120 ? -6.272 16.958 3.082 1.00 51.56 120 TYR A N 1
ATOM 939 C CA . TYR A 1 120 ? -6.747 16.504 4.390 1.00 51.56 120 TYR A CA 1
ATOM 940 C C . TYR A 1 120 ? -5.671 16.567 5.481 1.00 51.56 120 TYR A C 1
ATOM 942 O O . TYR A 1 120 ? -6.004 16.480 6.655 1.00 51.56 120 TYR A O 1
ATOM 950 N N . SER A 1 121 ? -4.392 16.740 5.124 1.00 46.66 121 SER A N 1
ATOM 951 C CA . SER A 1 121 ? -3.286 16.851 6.090 1.00 46.66 121 SER A CA 1
ATOM 952 C C . SER A 1 121 ? -3.105 18.256 6.680 1.00 46.66 121 SER A C 1
ATOM 954 O O . SER A 1 121 ? -2.291 18.430 7.579 1.00 46.66 121 SER A O 1
ATOM 956 N N . ASN A 1 122 ? -3.814 19.259 6.147 1.00 36.47 122 ASN A N 1
ATOM 957 C CA . ASN A 1 122 ? -3.747 20.666 6.568 1.00 36.47 122 ASN A CA 1
ATOM 958 C C . ASN A 1 122 ? -5.015 21.140 7.309 1.00 36.47 122 ASN A C 1
ATOM 960 O O . ASN A 1 122 ? -5.242 22.348 7.403 1.00 36.47 122 ASN A O 1
ATOM 964 N N . GLN A 1 123 ? -5.852 20.213 7.786 1.00 38.28 123 GLN A N 1
ATOM 965 C CA . GLN A 1 123 ? -7.011 20.508 8.636 1.00 38.28 123 GLN A CA 1
ATOM 966 C C . GLN A 1 123 ? -6.769 20.047 10.068 1.00 38.28 123 GLN A C 1
ATOM 968 O O . GLN A 1 123 ? -6.190 18.952 10.237 1.00 38.28 123 GLN A O 1
#

Secondary structure (DSSP, 8-state):
-HHHHHTTSSSSHHHHHHHHHHH-TTS-S------SPPPTT--S---EEES-GGGGGGSSS-GGGSTTTGGG--SSHHHHHHHHHHHHHHTT-STTEEEETTEEEE-S-HHHHHHHHTTTTT-

Sequence (123 aa):
TAMNEMAGKTSESTADLIRFALQDTVISAPFRGYAGAIPEAIDFPVKYVIEDISVFDKIQTNYWELPAYESWNEGSNSALLPGLLRESQSKGMLSKCRIIENSLYIGHSYEEMFYSISPYSNQ

pLDDT: mean 79.61, std 15.72, range [36.47, 95.69]

Foldseek 3Di:
DVVCVVVVNDPPVVVVVVCCCVPPPVNPDPPPADPDDDDPPQPADFDHKDPALCVQQVPPDFPCPDPVNVVVPDDGRSRCVVVVCVVCVVVVHQVRWDADPRMITGRADPVSNCVRCVVPVVD

InterPro domains:
  IPR048461 Dermonecrotic toxin-like, C2 domain [PF20899] (24-123)

Radius of gyration: 20.69 Å; chains: 1; bounding box: 41×33×60 Å